Protein AF-A0A7C7S106-F1 (afdb_monomer_lite)

Secondary structure (DSSP, 8-state):
-EEEEE-TTSHHHHHHHHHHTTTSEEEEE-TTT--S--

pLDDT: mean 97.14, std 1.65, range [90.06, 98.44]

Structure (mmCIF, N/CA/C/O backbone):
data_AF-A0A7C7S106-F1
#
_entry.id   AF-A0A7C7S106-F1
#
loop_
_atom_site.group_PDB
_atom_site.id
_atom_site.type_symbol
_atom_site.label_atom_id
_atom_site.label_alt_id
_atom_site.label_comp_id
_atom_site.label_asym_id
_atom_site.label_entity_id
_atom_site.label_seq_id
_atom_site.pdbx_PDB_ins_code
_atom_site.Cartn_x
_atom_site.Cartn_y
_atom_site.Cartn_z
_atom_site.occupancy
_atom_site.B_iso_or_equiv
_atom_site.auth_seq_id
_atom_site.auth_comp_id
_atom_site.auth_asym_id
_atom_site.auth_atom_id
_atom_site.pdbx_PDB_model_num
ATOM 1 N N . MET A 1 1 ? -13.642 5.226 8.782 1.00 92.31 1 MET A N 1
ATOM 2 C CA . MET A 1 1 ? -12.442 5.880 8.219 1.00 92.31 1 MET A CA 1
ATOM 3 C C . MET A 1 1 ? -12.306 5.462 6.761 1.00 92.31 1 MET A C 1
ATOM 5 O O . MET A 1 1 ? -12.593 4.306 6.464 1.00 92.31 1 MET A O 1
ATOM 9 N N . GLN A 1 2 ? -11.931 6.383 5.872 1.00 97.00 2 GLN A N 1
ATOM 10 C CA . GLN A 1 2 ? -11.613 6.075 4.474 1.00 97.00 2 GLN A CA 1
ATOM 11 C C . GLN A 1 2 ? -10.128 6.332 4.243 1.00 97.00 2 GLN A C 1
ATOM 13 O O . GLN A 1 2 ? -9.619 7.375 4.648 1.00 97.00 2 GLN A O 1
ATOM 18 N N . ILE A 1 3 ? -9.442 5.362 3.644 1.00 98.25 3 ILE A N 1
ATOM 19 C CA . ILE A 1 3 ? -8.000 5.396 3.416 1.00 98.25 3 ILE A CA 1
ATOM 20 C C . ILE A 1 3 ? -7.745 5.305 1.913 1.00 98.25 3 ILE A C 1
ATOM 22 O O . ILE A 1 3 ? -8.208 4.368 1.261 1.00 98.25 3 ILE A O 1
ATOM 26 N N . LEU A 1 4 ? -6.989 6.263 1.381 1.00 97.88 4 LEU A N 1
ATOM 27 C CA . LEU A 1 4 ? -6.443 6.204 0.030 1.00 97.88 4 LEU A CA 1
ATOM 28 C C . LEU A 1 4 ? -5.039 5.591 0.084 1.00 97.88 4 LEU A C 1
ATOM 30 O O . LEU A 1 4 ? -4.187 6.057 0.838 1.00 97.88 4 LEU A O 1
ATOM 34 N N . LEU A 1 5 ? -4.805 4.559 -0.721 1.00 98.19 5 LEU A N 1
ATOM 35 C CA . LEU A 1 5 ? -3.512 3.906 -0.903 1.00 98.19 5 LEU A CA 1
ATOM 36 C C . LEU A 1 5 ? -3.059 4.075 -2.357 1.00 98.19 5 LEU A C 1
ATOM 38 O O . LEU A 1 5 ? -3.776 3.658 -3.262 1.00 98.19 5 LEU A O 1
ATOM 42 N N . ILE A 1 6 ? -1.868 4.628 -2.579 1.00 98.19 6 ILE A N 1
ATOM 43 C CA . ILE A 1 6 ? -1.246 4.747 -3.909 1.00 98.19 6 ILE A CA 1
ATOM 44 C C . ILE A 1 6 ? -0.042 3.797 -3.982 1.00 98.19 6 ILE A C 1
ATOM 46 O O . ILE A 1 6 ? 0.631 3.581 -2.974 1.00 98.19 6 ILE A O 1
ATOM 50 N N . GLY A 1 7 ? 0.218 3.212 -5.153 1.00 97.62 7 GLY A N 1
ATOM 51 C CA . GLY A 1 7 ? 1.294 2.235 -5.351 1.00 97.62 7 GLY A CA 1
ATOM 52 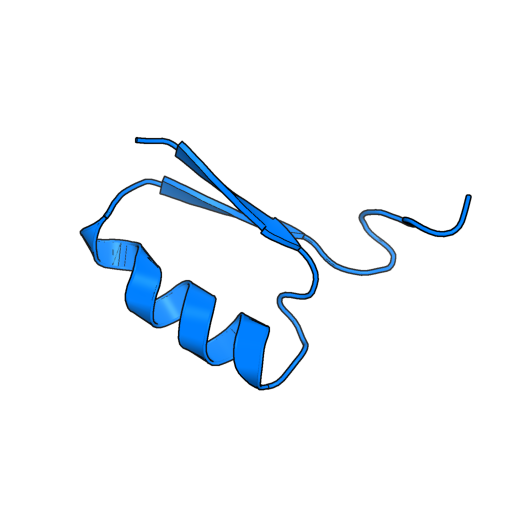C C . GLY A 1 7 ? 0.903 0.818 -4.920 1.00 97.62 7 GLY A C 1
ATOM 53 O O . GLY A 1 7 ? 1.734 0.074 -4.391 1.00 97.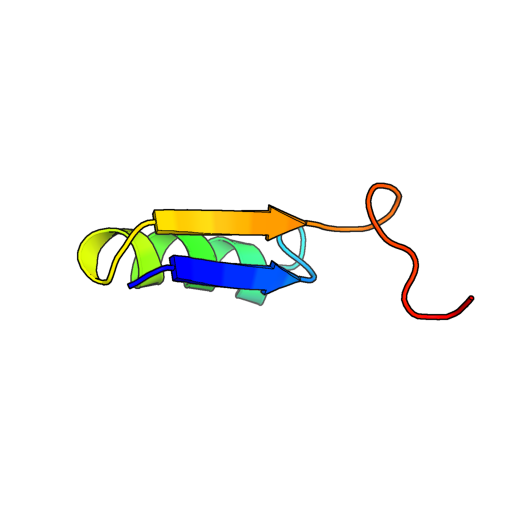62 7 GLY A O 1
ATOM 54 N N . LYS A 1 8 ? -0.377 0.443 -5.081 1.00 97.56 8 LYS A N 1
ATOM 55 C CA . LYS A 1 8 ? -0.933 -0.847 -4.619 1.00 97.56 8 LYS A CA 1
ATOM 56 C C . LYS A 1 8 ? -0.264 -2.092 -5.221 1.00 97.56 8 LYS A C 1
ATOM 58 O O . LYS A 1 8 ? -0.414 -3.166 -4.642 1.00 97.56 8 LYS A O 1
ATOM 63 N N . ASN A 1 9 ? 0.430 -1.972 -6.353 1.00 96.50 9 ASN A N 1
ATOM 64 C CA . ASN A 1 9 ? 1.120 -3.069 -7.037 1.00 96.50 9 ASN A CA 1
ATOM 65 C C . ASN A 1 9 ? 2.555 -3.274 -6.522 1.00 96.50 9 ASN A C 1
ATOM 67 O O . ASN A 1 9 ? 3.154 -4.319 -6.777 1.00 96.50 9 ASN A O 1
ATOM 71 N N . GLY A 1 10 ? 3.116 -2.306 -5.789 1.00 97.56 10 GLY A N 1
ATOM 72 C CA . GLY A 1 10 ? 4.406 -2.465 -5.122 1.00 97.56 10 GLY A CA 1
ATOM 73 C C . GLY A 1 10 ? 4.330 -3.463 -3.964 1.00 97.56 10 GLY A C 1
ATOM 74 O O . GLY A 1 10 ? 3.279 -3.631 -3.347 1.00 97.56 10 GLY A O 1
ATOM 75 N N . GLN A 1 11 ? 5.460 -4.089 -3.614 1.00 98.25 11 GLN A N 1
ATOM 76 C CA . GLN A 1 11 ? 5.522 -5.086 -2.529 1.00 98.25 11 GLN A CA 1
ATOM 77 C C . GLN A 1 11 ? 4.961 -4.535 -1.207 1.00 98.25 11 GLN A C 1
ATOM 79 O O . GLN A 1 11 ? 4.148 -5.181 -0.548 1.00 98.25 11 GLN A O 1
ATOM 84 N N . LEU A 1 12 ? 5.339 -3.300 -0.859 1.00 98.25 12 LEU A N 1
ATOM 85 C CA . LEU A 1 12 ? 4.828 -2.631 0.334 1.00 98.25 12 LEU A CA 1
ATOM 86 C C . LEU A 1 12 ? 3.346 -2.259 0.202 1.00 98.25 12 LEU A C 1
ATOM 88 O O . LEU A 1 12 ? 2.593 -2.446 1.151 1.00 98.25 12 LEU A O 1
ATOM 92 N N . GLY A 1 13 ? 2.913 -1.764 -0.960 1.00 98.12 13 GLY A N 1
ATOM 93 C CA . GLY A 1 13 ? 1.510 -1.421 -1.200 1.00 98.12 13 GLY A CA 1
ATOM 94 C C . GLY A 1 13 ? 0.587 -2.633 -1.065 1.00 98.12 13 GLY A C 1
ATOM 95 O O . GLY A 1 13 ? -0.489 -2.532 -0.472 1.00 98.12 13 GLY 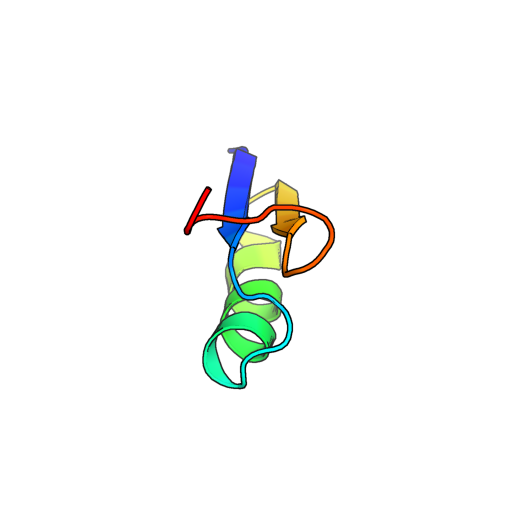A O 1
ATOM 96 N N . TRP A 1 14 ? 1.039 -3.800 -1.528 1.00 97.50 14 TRP A N 1
ATOM 97 C CA . TRP A 1 14 ? 0.300 -5.051 -1.413 1.00 97.50 14 TRP A CA 1
ATOM 98 C C . TRP A 1 14 ? 0.078 -5.466 0.048 1.00 97.50 14 TRP A C 1
ATOM 100 O O . TRP A 1 14 ? -1.066 -5.703 0.453 1.00 97.50 14 TRP A O 1
ATOM 110 N N . GLU A 1 15 ? 1.135 -5.490 0.867 1.00 98.44 15 GLU A N 1
ATOM 111 C CA . GLU A 1 15 ? 1.009 -5.839 2.291 1.00 98.44 15 GLU A CA 1
ATOM 112 C C . GLU A 1 15 ? 0.269 -4.769 3.096 1.00 98.44 15 GLU A C 1
ATOM 114 O O . GLU A 1 15 ? -0.559 -5.079 3.962 1.00 98.44 15 GLU A O 1
ATOM 119 N N . LEU A 1 16 ? 0.500 -3.493 2.780 1.00 98.31 16 LEU A N 1
ATOM 120 C CA . LEU A 1 16 ? -0.174 -2.380 3.435 1.00 98.31 16 LEU A CA 1
ATOM 121 C C . LEU A 1 16 ? -1.686 -2.445 3.195 1.00 98.31 16 LEU A C 1
ATOM 123 O O . LEU A 1 16 ? -2.454 -2.331 4.148 1.00 98.31 16 LEU A O 1
ATOM 127 N N . ARG A 1 17 ? -2.140 -2.736 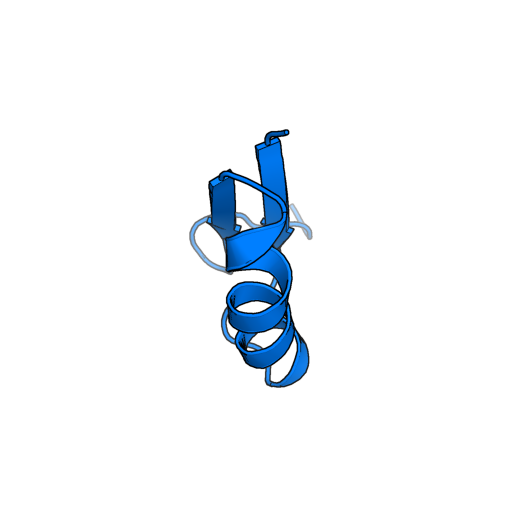1.967 1.00 98.06 17 ARG A N 1
ATOM 128 C CA . ARG A 1 17 ? -3.572 -2.903 1.660 1.00 98.06 17 ARG A CA 1
ATOM 129 C C . ARG A 1 17 ? -4.238 -3.937 2.565 1.00 98.06 17 ARG A C 1
ATOM 131 O O . ARG A 1 17 ? -5.329 -3.676 3.064 1.00 98.06 17 ARG A O 1
ATOM 138 N N . ARG A 1 18 ? -3.598 -5.093 2.775 1.00 96.81 18 ARG A N 1
ATOM 139 C CA . ARG A 1 18 ? -4.115 -6.184 3.625 1.00 96.81 18 ARG A CA 1
ATOM 140 C C . ARG A 1 18 ? -4.151 -5.781 5.096 1.00 96.81 18 ARG A C 1
ATOM 142 O O . ARG A 1 18 ? -5.127 -6.062 5.784 1.00 96.81 18 ARG A O 1
ATOM 149 N N . THR A 1 19 ? -3.113 -5.082 5.544 1.00 98.19 19 THR A N 1
ATOM 150 C CA . THR A 1 19 ? -2.973 -4.604 6.926 1.00 98.19 19 THR A CA 1
ATOM 151 C C . THR A 1 19 ? -4.013 -3.539 7.277 1.00 98.19 19 THR A C 1
ATOM 153 O O . THR A 1 19 ? -4.464 -3.470 8.416 1.00 98.19 19 THR A O 1
ATOM 156 N N . LEU A 1 20 ? -4.432 -2.728 6.301 1.00 98.06 20 LEU A N 1
ATOM 157 C CA . LEU A 1 20 ? -5.400 -1.645 6.486 1.00 98.06 20 LEU A CA 1
ATOM 158 C C . LEU A 1 20 ? -6.872 -2.092 6.445 1.00 98.06 20 LEU A C 1
ATOM 160 O O . LEU A 1 20 ? -7.731 -1.332 6.890 1.00 98.06 20 LEU A O 1
ATOM 164 N N . LEU A 1 21 ? -7.178 -3.310 5.972 1.00 96.38 21 LEU A N 1
ATOM 165 C CA . LEU A 1 21 ? -8.552 -3.843 5.912 1.00 96.38 21 LEU A CA 1
ATOM 166 C C . LEU A 1 21 ? -9.359 -3.726 7.226 1.00 96.38 21 LEU A C 1
ATOM 168 O O . LEU A 1 21 ? -10.548 -3.419 7.138 1.00 96.38 21 LEU A O 1
ATOM 172 N N . PRO A 1 22 ? -8.787 -3.927 8.436 1.00 97.38 22 PRO A N 1
ATOM 173 C CA . PRO A 1 22 ? -9.535 -3.798 9.687 1.00 97.38 22 PRO A CA 1
ATOM 174 C C . PRO A 1 22 ? -9.757 -2.340 10.116 1.00 97.38 22 PRO A C 1
ATOM 176 O O . PRO A 1 22 ? -10.580 -2.081 10.990 1.00 97.38 22 PRO A O 1
ATOM 179 N N . LEU A 1 23 ? -9.013 -1.385 9.548 1.00 97.56 23 LEU A N 1
ATOM 180 C CA . LEU A 1 23 ? -9.033 0.018 9.970 1.00 97.56 23 LEU A CA 1
ATOM 181 C C . LEU A 1 23 ? -10.087 0.846 9.222 1.00 97.56 23 LEU A C 1
ATOM 183 O O . LEU A 1 23 ? -10.481 1.920 9.683 1.00 97.56 23 LEU A O 1
ATOM 187 N N . GLY A 1 24 ? -10.571 0.362 8.078 1.00 96.88 24 GLY A N 1
ATOM 188 C CA . GLY A 1 24 ? -11.634 1.016 7.327 1.00 96.88 24 GLY A CA 1
ATOM 189 C C . GLY A 1 24 ? -11.656 0.641 5.851 1.00 96.88 24 GLY A C 1
ATOM 190 O O . GLY A 1 24 ? -11.006 -0.302 5.406 1.00 96.88 24 GLY A O 1
ATOM 191 N N . GLN A 1 25 ? -12.418 1.410 5.077 1.00 98.19 25 GLN A N 1
ATOM 192 C CA . GLN A 1 25 ? -12.497 1.225 3.633 1.00 98.19 25 GLN A CA 1
ATOM 193 C C . GLN A 1 25 ? -11.202 1.713 2.977 1.00 98.19 25 GLN A C 1
ATOM 195 O O . GLN A 1 25 ? -10.817 2.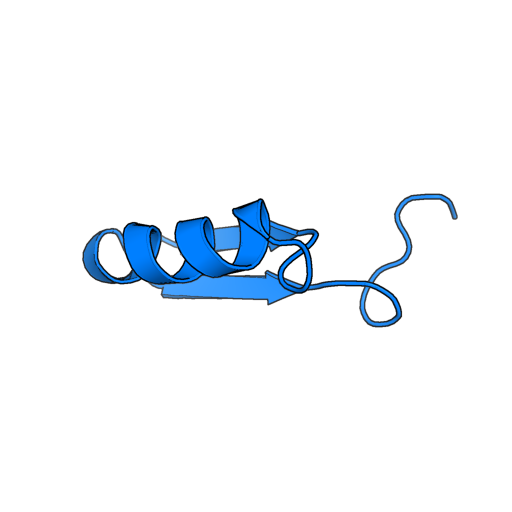870 3.157 1.00 98.19 25 GLN A O 1
ATOM 200 N N . VAL A 1 26 ? -10.568 0.846 2.187 1.00 97.75 26 VAL A N 1
ATOM 201 C CA . VAL A 1 26 ? -9.354 1.170 1.429 1.00 97.75 26 VAL A CA 1
ATOM 202 C C . VAL A 1 26 ? -9.708 1.350 -0.044 1.00 97.75 26 VAL A C 1
ATOM 204 O O . VAL A 1 26 ? -10.194 0.418 -0.687 1.00 97.75 26 VAL A O 1
ATOM 207 N N . VAL A 1 27 ? -9.429 2.532 -0.585 1.00 97.81 27 VAL A N 1
ATOM 208 C CA . VAL A 1 27 ? -9.405 2.790 -2.028 1.00 97.81 27 VAL A CA 1
ATOM 209 C C . VAL A 1 27 ? -7.948 2.729 -2.458 1.00 97.81 27 VAL A C 1
ATOM 211 O O . VAL A 1 27 ? -7.130 3.501 -1.972 1.00 97.81 27 VAL A O 1
ATOM 214 N N . ALA A 1 28 ? -7.611 1.773 -3.318 1.00 97.88 28 ALA A N 1
ATOM 215 C CA . ALA A 1 28 ? -6.237 1.524 -3.728 1.00 97.88 28 ALA A CA 1
ATOM 216 C C . ALA A 1 28 ? -6.069 1.839 -5.219 1.00 97.88 28 ALA A C 1
ATOM 218 O O . ALA A 1 28 ? -6.795 1.267 -6.038 1.00 97.88 28 ALA A O 1
ATOM 219 N N . LEU A 1 29 ? -5.091 2.679 -5.554 1.00 98.31 29 LEU A N 1
ATOM 220 C CA . LEU A 1 29 ? -4.761 3.119 -6.910 1.00 98.31 29 LEU A CA 1
ATOM 221 C C . LEU A 1 29 ? -3.289 2.838 -7.247 1.00 98.31 29 LEU A C 1
ATOM 223 O O . LEU A 1 29 ? -2.436 2.743 -6.360 1.00 98.31 29 LEU A O 1
ATOM 227 N N . ASP A 1 30 ? -2.996 2.701 -8.531 1.00 98.25 30 ASP A N 1
ATOM 228 C CA . ASP A 1 30 ? -1.640 2.695 -9.081 1.00 98.25 30 ASP A CA 1
ATOM 229 C C . ASP A 1 30 ? -1.615 3.287 -10.491 1.00 98.25 30 ASP A C 1
ATOM 231 O O . ASP A 1 30 ? -2.663 3.559 -11.070 1.00 98.25 30 ASP A O 1
ATOM 235 N N . TYR A 1 31 ? -0.432 3.400 -11.085 1.00 96.81 31 TYR A N 1
ATOM 236 C CA . TYR A 1 31 ? -0.309 3.623 -12.522 1.00 96.81 31 TYR A CA 1
ATOM 237 C C . TYR A 1 31 ? -0.967 2.464 -13.311 1.00 96.81 31 TYR A C 1
ATOM 239 O O . TYR A 1 31 ? -0.756 1.297 -12.959 1.00 96.81 31 TYR A O 1
ATOM 247 N N . PRO A 1 32 ? -1.742 2.718 -14.385 1.00 96.12 32 PRO A N 1
ATOM 248 C CA . PRO A 1 32 ? -2.042 4.012 -15.008 1.00 96.12 32 PRO A CA 1
ATOM 249 C C . PRO A 1 32 ? -3.364 4.657 -14.536 1.00 96.12 32 PRO A C 1
ATOM 251 O O . PRO A 1 32 ? -3.883 5.544 -15.203 1.00 96.12 32 PRO A O 1
ATOM 254 N N . GLU A 1 33 ? -3.966 4.204 -13.432 1.00 97.62 33 GLU A N 1
ATOM 255 C CA . GLU A 1 33 ? -5.210 4.792 -12.899 1.00 97.62 33 GLU A CA 1
ATOM 256 C C . GLU A 1 33 ? -4.983 6.218 -12.374 1.00 97.62 33 GLU A C 1
ATOM 258 O O . GLU A 1 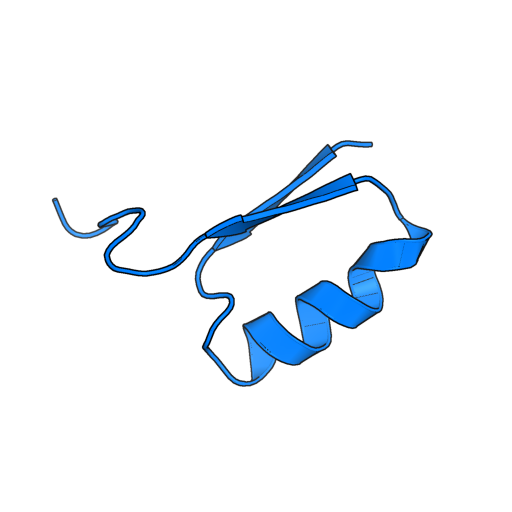33 ? -5.881 7.055 -12.439 1.00 97.62 33 GLU A O 1
ATOM 263 N N . ILE A 1 34 ? -3.785 6.473 -11.846 1.00 96.69 34 ILE A N 1
ATOM 264 C CA . ILE A 1 34 ? -3.284 7.790 -11.465 1.00 96.69 34 ILE A CA 1
ATOM 265 C C . ILE A 1 34 ? -1.822 7.898 -11.899 1.00 96.69 34 ILE A C 1
ATOM 267 O O . ILE A 1 34 ? -1.027 6.993 -11.636 1.00 96.69 34 ILE A O 1
ATOM 271 N N . ASP A 1 35 ? -1.477 9.003 -12.549 1.00 96.19 35 ASP A N 1
ATOM 272 C CA . ASP A 1 35 ? -0.091 9.410 -12.745 1.00 96.19 35 ASP A CA 1
ATOM 273 C C . ASP A 1 35 ? 0.218 10.525 -11.740 1.00 96.19 35 ASP A C 1
ATOM 275 O O . ASP A 1 35 ? -0.544 11.480 -11.619 1.00 96.19 35 ASP A O 1
ATOM 279 N N . LEU A 1 36 ? 1.276 10.350 -10.946 1.00 95.12 36 LEU A N 1
ATOM 280 C CA . LEU A 1 36 ? 1.727 11.353 -9.974 1.00 95.12 36 LEU A CA 1
ATOM 281 C C . LEU A 1 36 ? 2.826 12.263 -10.538 1.00 95.12 36 LEU A C 1
ATOM 283 O O . LEU A 1 36 ? 3.238 13.198 -9.851 1.00 95.12 36 LEU A O 1
ATOM 287 N N . ALA A 1 37 ? 3.369 11.927 -11.710 1.00 95.44 37 ALA A N 1
ATOM 288 C CA . ALA A 1 37 ? 4.433 12.676 -12.366 1.00 95.44 37 ALA A CA 1
ATOM 289 C C . ALA A 1 37 ? 3.911 13.681 -13.409 1.00 95.44 37 ALA A C 1
ATOM 291 O O . ALA A 1 37 ? 4.685 14.557 -13.803 1.00 95.44 37 ALA A O 1
ATOM 292 N N . ASP A 1 38 ? 2.644 13.561 -13.818 1.00 90.06 38 ASP A N 1
ATOM 293 C CA . ASP A 1 38 ? 1.886 14.599 -14.539 1.00 90.06 38 ASP A CA 1
ATOM 294 C C . ASP A 1 38 ? 1.427 15.722 -13.587 1.00 90.06 38 ASP A C 1
ATOM 296 O O . ASP A 1 38 ? 1.500 16.908 -13.994 1.00 90.06 38 ASP A O 1
#

Foldseek 3Di:
DEEEAEPCVDPCNVVVVVVCVVVDHYDYYYPPVDDPVD

Sequence (38 aa):
MQILLIGKNGQLGWELRRTLLPLGQVVALDYPEIDLAD

Radius of gyration: 10.23 Å; chains: 1; bounding box: 18×21×25 Å